Protein AF-A0A352N1T0-F1 (afdb_monomer_lite)

Foldseek 3Di:
DDDPVVVVVVVVVVVVVVVVVVVVVPPQPPPPQLDAQPDQQPDPLSVLLVVCVVPVVSVVVNLVVLQAAKKKFFFDQDPVRQTGGDWDQHPNATEGEIERDVSLVVVVDPDDTDIDIGRNLVVLVNDPDFYKYWYSPSYPRIDIGGSVNSVVSNVVVVVVD

Sequence (161 aa):
MEFNLKFLTLFLFVTAILAGIIFLLKRPWKSRKRKPDLSGPANDLETAIFLAAANPFQLTDVYSLLIRSRLFVMGSISPDRKIALKHWKVDEKPLIPAFTSVERLREAITHEEHYIEIDTVTFLKSIPGDSDVVLNPNSRFALELKHGEIVKVLEETNHQY

Radius of gyration: 21.83 Å; chains: 1; bounding box: 74×42×57 Å

Structure (mmCIF, N/CA/C/O backbone):
data_AF-A0A352N1T0-F1
#
_entry.id   AF-A0A352N1T0-F1
#
loop_
_atom_site.group_PDB
_atom_site.id
_atom_site.type_symbol
_atom_site.label_atom_id
_atom_site.label_alt_id
_atom_site.label_comp_id
_atom_site.label_asym_id
_atom_site.label_entity_id
_atom_site.label_seq_id
_atom_site.pdbx_PDB_ins_code
_atom_site.Cartn_x
_atom_site.Cartn_y
_atom_site.Cartn_z
_atom_site.occupancy
_atom_site.B_iso_or_equiv
_atom_site.auth_seq_id
_atom_site.auth_comp_id
_atom_site.auth_asym_id
_atom_site.auth_atom_id
_atom_site.pdbx_PDB_model_num
ATOM 1 N N . MET A 1 1 ? 49.742 -12.161 42.469 1.00 47.91 1 MET A N 1
ATOM 2 C CA . MET A 1 1 ? 48.525 -12.290 41.638 1.00 47.91 1 MET A CA 1
ATOM 3 C C . MET A 1 1 ? 48.957 -12.114 40.191 1.00 47.91 1 MET A C 1
ATOM 5 O O . MET A 1 1 ? 49.083 -10.985 39.739 1.00 47.91 1 MET A O 1
ATOM 9 N N . GLU A 1 2 ? 49.307 -13.200 39.500 1.00 54.50 2 GLU A N 1
ATOM 10 C CA . GLU A 1 2 ? 49.672 -13.118 38.081 1.00 54.50 2 GLU A CA 1
ATOM 11 C C . GLU A 1 2 ? 48.398 -13.100 37.238 1.00 54.50 2 GLU A C 1
ATOM 13 O O . GLU A 1 2 ? 47.665 -14.086 37.153 1.00 54.50 2 GLU A O 1
ATOM 18 N N . PHE A 1 3 ? 48.098 -11.936 36.667 1.00 54.25 3 PHE A N 1
ATOM 19 C CA . PHE A 1 3 ? 46.971 -11.764 35.765 1.00 54.25 3 PHE A CA 1
ATOM 20 C C . PHE A 1 3 ? 47.318 -12.439 34.434 1.00 54.25 3 PHE A C 1
ATOM 22 O O . PHE A 1 3 ? 48.243 -12.036 33.730 1.00 54.25 3 PHE A O 1
ATOM 29 N N . ASN A 1 4 ? 46.623 -13.532 34.129 1.00 60.81 4 ASN A N 1
ATOM 30 C CA . ASN A 1 4 ? 46.981 -14.433 33.042 1.00 60.81 4 ASN A CA 1
ATOM 31 C C . ASN A 1 4 ? 46.660 -13.773 31.690 1.00 60.81 4 ASN A C 1
ATOM 33 O O . ASN A 1 4 ? 45.510 -13.749 31.251 1.00 60.81 4 ASN A O 1
ATOM 37 N N . LEU A 1 5 ? 47.681 -13.218 31.029 1.00 60.91 5 LEU A N 1
ATOM 38 C CA . LEU A 1 5 ? 47.555 -12.444 29.785 1.00 60.91 5 LEU A CA 1
ATOM 39 C C . LEU A 1 5 ? 46.833 -13.221 28.663 1.00 60.91 5 LEU A C 1
ATOM 41 O O . LEU A 1 5 ? 46.172 -12.623 27.817 1.00 60.91 5 LEU A O 1
ATOM 45 N N . LYS A 1 6 ? 46.884 -14.560 28.704 1.00 58.44 6 LYS A N 1
ATOM 46 C CA . LYS A 1 6 ? 46.173 -15.457 27.779 1.00 58.44 6 LYS A CA 1
ATOM 47 C C . LYS A 1 6 ? 44.649 -15.435 27.952 1.00 58.44 6 LYS A C 1
ATOM 49 O O . LYS A 1 6 ? 43.929 -15.626 26.978 1.00 58.44 6 LYS A O 1
ATOM 54 N N . PHE A 1 7 ? 44.146 -15.186 29.163 1.00 58.78 7 PHE A N 1
ATOM 55 C CA . PHE A 1 7 ? 42.706 -15.058 29.410 1.00 58.78 7 PHE A CA 1
ATOM 56 C C . PHE A 1 7 ? 42.159 -13.727 28.888 1.00 58.78 7 PHE A C 1
ATOM 58 O O . PHE A 1 7 ? 41.057 -13.693 28.348 1.00 58.78 7 PHE A O 1
ATOM 65 N N . LEU A 1 8 ? 42.941 -12.646 28.980 1.00 58.22 8 LEU A N 1
ATOM 66 C CA . LEU A 1 8 ? 42.534 -11.327 28.490 1.00 58.22 8 LEU A CA 1
ATOM 67 C C . LEU A 1 8 ? 42.453 -11.287 26.955 1.00 58.22 8 LEU A C 1
ATOM 69 O O . LEU A 1 8 ? 41.503 -10.735 26.403 1.00 58.22 8 LEU A O 1
ATOM 73 N N . THR A 1 9 ? 43.402 -11.919 26.256 1.00 60.38 9 THR A N 1
ATOM 74 C CA . THR A 1 9 ? 43.380 -11.993 24.785 1.00 60.38 9 THR A CA 1
ATOM 75 C C . THR A 1 9 ? 42.262 -12.892 24.267 1.00 60.38 9 THR A C 1
ATOM 77 O O . THR A 1 9 ? 41.599 -12.527 23.298 1.00 60.38 9 THR A O 1
ATOM 80 N N . LEU A 1 10 ? 41.987 -14.019 24.935 1.00 61.00 10 LEU A N 1
ATOM 81 C CA . LEU A 1 10 ? 40.866 -14.891 24.579 1.00 61.00 10 LEU A CA 1
ATOM 82 C C . LEU A 1 10 ? 39.517 -14.183 24.792 1.00 61.00 10 LEU A C 1
ATOM 84 O O . LEU A 1 10 ? 38.633 -14.274 23.943 1.00 61.00 10 LEU A O 1
ATOM 88 N N . PHE A 1 11 ? 39.377 -13.417 25.880 1.00 60.00 11 PHE A N 1
ATOM 89 C CA . PHE A 1 11 ? 38.155 -12.667 26.173 1.00 60.00 11 PHE A CA 1
ATOM 90 C C . PHE A 1 11 ? 37.897 -11.549 25.151 1.00 60.00 11 PHE A C 1
ATOM 92 O O . PHE A 1 11 ? 36.767 -11.386 24.693 1.00 60.00 11 PHE A O 1
ATOM 99 N N . LEU A 1 12 ? 38.937 -10.823 24.724 1.00 61.38 12 LEU A N 1
ATOM 100 C CA . LEU A 1 12 ? 38.822 -9.817 23.659 1.00 61.38 12 LEU A CA 1
ATOM 101 C C . LEU A 1 12 ? 38.465 -10.435 22.298 1.00 61.38 12 LEU A C 1
ATOM 103 O O . LEU A 1 12 ? 37.718 -9.837 21.527 1.00 61.38 12 LEU A O 1
ATOM 107 N N . PHE A 1 13 ? 38.946 -11.645 22.006 1.00 58.19 13 PHE A N 1
ATOM 108 C CA . PHE A 1 13 ? 38.613 -12.335 20.758 1.00 58.19 13 PHE A CA 1
ATOM 109 C C . PHE A 1 13 ? 37.154 -12.806 20.735 1.00 58.19 13 PHE A C 1
ATOM 111 O O . PHE A 1 13 ? 36.455 -12.625 19.739 1.00 58.19 13 PHE A O 1
ATOM 118 N N . VAL A 1 14 ? 36.665 -13.360 21.848 1.00 60.50 14 VAL A N 1
ATOM 119 C CA . VAL A 1 14 ? 35.274 -13.824 21.966 1.00 60.50 14 VAL A CA 1
ATOM 120 C C . VAL A 1 14 ? 34.295 -12.650 21.909 1.00 60.50 14 VAL A C 1
ATOM 122 O O . VAL A 1 14 ? 33.271 -12.752 21.234 1.00 60.50 14 VAL A O 1
ATOM 125 N N . THR A 1 15 ? 34.612 -11.511 22.534 1.00 57.56 15 THR A N 1
ATOM 126 C CA . THR A 1 15 ? 33.751 -10.317 22.463 1.00 57.56 15 THR A CA 1
ATOM 127 C C . THR A 1 15 ? 33.756 -9.673 21.077 1.00 57.56 15 THR A C 1
ATOM 129 O O . THR A 1 15 ? 32.697 -9.254 20.613 1.00 57.56 15 THR A O 1
ATOM 132 N N . ALA A 1 16 ? 34.890 -9.663 20.369 1.00 59.97 16 ALA A N 1
ATOM 133 C CA . ALA A 1 16 ? 34.960 -9.183 18.988 1.00 59.97 16 ALA A CA 1
ATOM 134 C C . ALA A 1 16 ? 34.152 -10.066 18.018 1.00 59.97 16 ALA A C 1
ATOM 136 O O . ALA A 1 16 ? 33.455 -9.543 17.147 1.00 59.97 16 ALA A O 1
ATOM 137 N N . ILE A 1 17 ? 34.180 -11.392 18.199 1.00 63.78 17 ILE A N 1
ATOM 138 C CA . ILE A 1 17 ? 33.363 -12.328 17.411 1.00 63.78 17 ILE A CA 1
ATOM 139 C C . ILE A 1 17 ? 31.873 -12.122 17.711 1.00 63.78 17 ILE A C 1
ATOM 141 O O . ILE A 1 17 ? 31.076 -12.020 16.779 1.00 63.78 17 ILE A O 1
ATOM 145 N N . LEU A 1 18 ? 31.487 -11.984 18.986 1.00 56.53 18 LEU A N 1
ATOM 146 C CA . LEU A 1 18 ? 30.093 -11.722 19.362 1.00 56.53 18 LEU A CA 1
ATOM 147 C C . LEU A 1 18 ? 29.589 -10.383 18.799 1.00 56.53 18 LEU A C 1
ATOM 149 O O . LEU A 1 18 ? 28.496 -10.324 18.241 1.00 56.53 18 LEU A O 1
ATOM 153 N N . ALA A 1 19 ? 30.394 -9.320 18.890 1.00 54.81 19 ALA A N 1
ATOM 154 C CA . ALA A 1 19 ? 30.058 -8.008 18.340 1.00 54.81 19 ALA A CA 1
ATOM 155 C C . ALA A 1 19 ? 29.948 -8.037 16.805 1.00 54.81 19 ALA A C 1
ATOM 157 O O . ALA A 1 19 ? 29.024 -7.444 16.247 1.00 54.81 19 ALA A O 1
ATOM 158 N N . GLY A 1 20 ? 30.832 -8.773 16.122 1.00 52.59 20 GLY A N 1
ATOM 159 C CA . GLY A 1 20 ? 30.771 -8.982 14.674 1.00 52.59 20 GLY A CA 1
ATOM 160 C C . GLY A 1 20 ? 29.513 -9.735 14.230 1.00 52.59 20 GLY A C 1
ATOM 161 O O . GLY A 1 20 ? 28.878 -9.344 13.251 1.00 52.59 20 GLY A O 1
ATOM 162 N N . ILE A 1 21 ? 29.097 -10.759 14.982 1.00 56.09 21 ILE A N 1
ATOM 163 C CA . ILE A 1 21 ? 27.861 -11.517 14.724 1.00 56.09 21 ILE A CA 1
ATOM 164 C C . ILE A 1 21 ? 26.619 -10.638 14.954 1.00 56.09 21 ILE A C 1
ATOM 166 O O . ILE A 1 21 ? 25.701 -10.645 14.133 1.00 56.09 21 ILE A O 1
ATOM 170 N N . ILE A 1 22 ? 26.604 -9.819 16.012 1.00 52.47 22 ILE A N 1
ATOM 171 C CA . ILE A 1 22 ? 25.515 -8.863 16.287 1.00 52.47 22 ILE A CA 1
ATOM 172 C C . ILE A 1 22 ? 25.434 -7.783 15.191 1.00 52.47 22 ILE A C 1
ATOM 174 O O . ILE A 1 22 ? 24.338 -7.424 14.756 1.00 52.47 22 ILE A O 1
ATOM 178 N N . PHE A 1 23 ? 26.574 -7.299 14.690 1.00 50.81 23 PHE A N 1
ATOM 179 C CA . PHE A 1 23 ? 26.640 -6.333 13.588 1.00 50.81 23 PHE A CA 1
ATOM 180 C C . PHE A 1 23 ? 26.195 -6.936 12.240 1.00 50.81 23 PHE A C 1
ATOM 182 O O . PHE A 1 23 ? 25.601 -6.243 11.419 1.00 50.81 23 PHE A O 1
ATOM 189 N N . LEU A 1 24 ? 26.402 -8.240 12.027 1.00 51.66 24 LEU A N 1
ATOM 190 C CA . LEU A 1 24 ? 25.905 -8.973 10.854 1.00 51.66 24 LEU A CA 1
ATOM 191 C C . LEU A 1 24 ? 24.387 -9.218 10.884 1.00 51.66 24 LEU A C 1
ATOM 193 O O . LEU A 1 24 ? 23.766 -9.291 9.821 1.00 51.66 24 LEU A O 1
ATOM 197 N N . LEU A 1 25 ? 23.787 -9.301 12.076 1.00 53.59 25 LEU A N 1
ATOM 198 C CA . LEU A 1 25 ? 22.338 -9.446 12.269 1.00 53.59 25 LEU A CA 1
ATOM 199 C C . LEU A 1 25 ? 21.592 -8.108 12.188 1.00 53.59 25 LEU A C 1
ATOM 201 O O . LEU A 1 25 ? 20.471 -8.058 11.686 1.00 53.59 25 LEU A O 1
ATOM 205 N N . LYS A 1 26 ? 22.226 -7.002 12.594 1.00 43.75 26 LYS A N 1
ATOM 206 C CA . LYS A 1 26 ? 21.726 -5.647 12.343 1.00 43.75 26 LYS A CA 1
ATOM 207 C C . LYS A 1 26 ? 22.207 -5.160 10.981 1.00 43.75 26 LYS A C 1
ATOM 209 O O . LYS A 1 26 ? 23.060 -4.285 10.901 1.00 43.75 26 LYS A O 1
ATOM 214 N N . ARG A 1 27 ? 21.640 -5.681 9.889 1.00 40.34 27 ARG A N 1
ATOM 215 C CA . ARG A 1 27 ? 21.663 -4.918 8.632 1.00 40.34 27 ARG A CA 1
ATOM 216 C C . ARG A 1 27 ? 20.707 -3.739 8.826 1.00 40.34 27 ARG A C 1
ATOM 218 O O . ARG A 1 27 ? 19.502 -3.981 8.773 1.00 40.34 27 ARG A O 1
ATOM 225 N N . PRO A 1 28 ? 21.173 -2.491 9.046 1.00 37.56 28 PRO A N 1
ATOM 226 C CA . PRO A 1 28 ? 20.273 -1.360 8.903 1.00 37.56 28 PRO A CA 1
ATOM 227 C C . PRO A 1 28 ? 19.689 -1.466 7.500 1.00 37.56 28 PRO A C 1
ATOM 229 O O . PRO A 1 28 ? 20.420 -1.781 6.549 1.00 37.56 28 PRO A O 1
ATOM 232 N N . TRP A 1 29 ? 18.380 -1.263 7.375 1.00 42.34 29 TRP A N 1
ATOM 233 C CA . TRP A 1 29 ? 17.732 -1.115 6.085 1.00 42.34 29 TRP A CA 1
ATOM 234 C C . TRP A 1 29 ? 18.334 0.127 5.439 1.00 42.34 29 TRP A C 1
ATOM 236 O O . TRP A 1 29 ? 17.880 1.254 5.592 1.00 42.34 29 TRP A O 1
ATOM 246 N N . LYS A 1 30 ? 19.470 -0.085 4.778 1.00 39.53 30 LYS A N 1
ATOM 247 C CA . LYS A 1 30 ? 20.099 0.878 3.906 1.00 39.53 30 LYS A CA 1
ATOM 248 C C . LYS A 1 30 ? 19.012 1.160 2.896 1.00 39.53 30 LYS A C 1
ATOM 250 O O . LYS A 1 30 ? 18.658 0.244 2.149 1.00 39.53 30 LYS A O 1
ATOM 255 N N . SER A 1 31 ? 18.448 2.365 2.966 1.00 47.50 31 SER A N 1
ATOM 256 C CA . SER A 1 31 ? 17.487 2.886 2.008 1.00 47.50 31 SER A CA 1
ATOM 257 C C . SER A 1 31 ? 17.921 2.384 0.639 1.00 47.50 31 SER A C 1
ATOM 259 O O . SER A 1 31 ? 18.980 2.770 0.130 1.00 47.50 31 SER A O 1
ATOM 261 N N . ARG A 1 32 ? 17.195 1.394 0.094 1.00 48.25 32 ARG A N 1
ATOM 262 C CA . ARG A 1 32 ? 17.444 0.961 -1.280 1.00 48.25 32 ARG A CA 1
ATOM 263 C C . ARG A 1 32 ? 17.313 2.255 -2.055 1.00 48.25 32 ARG A C 1
ATOM 265 O O . ARG A 1 32 ? 16.245 2.861 -1.999 1.00 48.25 32 ARG A O 1
ATOM 272 N N . LYS A 1 33 ? 18.415 2.745 -2.640 1.00 42.19 33 LYS A N 1
ATOM 273 C CA . LYS A 1 33 ? 18.402 3.983 -3.423 1.00 42.19 33 LYS A CA 1
ATOM 274 C C . LYS A 1 33 ? 17.168 3.893 -4.315 1.00 42.19 33 LYS A C 1
ATOM 276 O O . LYS A 1 33 ? 17.078 2.914 -5.059 1.00 42.19 33 LYS A O 1
ATOM 281 N N . ARG A 1 34 ? 16.203 4.808 -4.128 1.00 53.28 34 ARG A N 1
ATOM 282 C CA . ARG A 1 34 ? 14.923 4.784 -4.850 1.00 53.28 34 ARG A CA 1
ATOM 283 C C . ARG A 1 34 ? 15.272 4.598 -6.320 1.00 53.28 34 ARG A C 1
ATOM 285 O O . ARG A 1 34 ? 16.036 5.402 -6.862 1.00 53.28 34 ARG A O 1
ATOM 292 N N . LYS A 1 35 ? 14.847 3.483 -6.916 1.00 55.25 35 LYS A N 1
ATOM 293 C CA . LYS A 1 35 ? 15.071 3.297 -8.347 1.00 55.25 35 LYS A CA 1
ATOM 294 C C . LYS A 1 35 ? 14.253 4.391 -9.040 1.00 55.25 35 LYS A C 1
ATOM 296 O O . LYS A 1 35 ? 13.145 4.667 -8.584 1.00 55.25 35 LYS A O 1
ATOM 301 N N . PRO A 1 36 ? 14.784 5.067 -10.069 1.00 56.34 36 PRO A N 1
ATOM 302 C CA . PRO A 1 36 ? 13.949 5.952 -10.863 1.00 56.34 36 PRO A CA 1
ATOM 303 C C . PRO A 1 36 ? 12.799 5.114 -11.425 1.00 56.34 36 PRO A C 1
ATOM 305 O O . PRO A 1 36 ? 13.066 4.091 -12.057 1.00 56.34 36 PRO A O 1
ATOM 308 N N . ASP A 1 37 ? 11.550 5.501 -11.138 1.00 63.81 37 ASP A N 1
ATOM 309 C CA . ASP A 1 37 ? 10.400 4.765 -11.678 1.00 63.81 37 ASP A CA 1
ATOM 310 C C . ASP A 1 37 ? 10.528 4.700 -13.196 1.00 63.81 37 ASP A C 1
ATOM 312 O O . ASP A 1 37 ? 10.748 5.734 -13.840 1.00 63.81 37 ASP A O 1
ATOM 316 N N . LEU A 1 38 ? 10.430 3.489 -13.744 1.00 64.62 38 LEU A N 1
ATOM 317 C CA . LEU A 1 38 ? 10.572 3.259 -15.178 1.00 64.62 38 LEU A CA 1
ATOM 318 C C . LEU A 1 38 ? 9.305 3.688 -15.925 1.00 64.62 38 LEU A C 1
ATOM 320 O O . LEU A 1 38 ? 9.381 4.027 -17.104 1.00 64.62 38 LEU A O 1
ATOM 324 N N . SER A 1 39 ? 8.164 3.745 -15.232 1.00 66.12 39 SER A N 1
ATOM 325 C CA . SER A 1 39 ? 6.920 4.316 -15.744 1.00 66.12 39 SER A CA 1
ATOM 326 C C . SER A 1 39 ? 6.329 5.358 -14.791 1.00 66.12 39 SER A C 1
ATOM 328 O O . SER A 1 39 ? 6.506 5.292 -13.575 1.00 66.12 39 SER A O 1
ATOM 330 N N . GLY A 1 40 ? 5.648 6.356 -15.360 1.00 73.31 40 GLY A N 1
ATOM 331 C CA . GLY A 1 40 ? 4.859 7.329 -14.601 1.00 73.31 40 GLY A CA 1
ATOM 332 C C . GLY A 1 40 ? 3.628 6.695 -13.931 1.00 73.31 40 GLY A C 1
ATOM 333 O O . GLY A 1 40 ? 3.484 5.468 -13.953 1.00 73.31 40 GLY A O 1
ATOM 334 N N . PRO A 1 41 ? 2.742 7.510 -13.331 1.00 81.50 41 PRO A N 1
ATOM 335 C CA . PRO A 1 41 ? 1.483 7.016 -12.786 1.00 81.50 41 PRO A CA 1
ATOM 336 C C . PRO A 1 41 ? 0.643 6.369 -13.894 1.00 81.50 41 PRO A C 1
ATOM 338 O O . PRO A 1 41 ? 0.418 6.975 -14.942 1.00 81.50 41 PRO A O 1
ATOM 341 N N . ALA A 1 42 ? 0.222 5.124 -13.673 1.00 82.44 42 ALA A N 1
ATOM 342 C CA . ALA A 1 42 ? -0.469 4.319 -14.685 1.00 82.44 42 ALA A CA 1
ATOM 343 C C . ALA A 1 42 ? -2.003 4.349 -14.573 1.00 82.44 42 ALA A C 1
ATOM 345 O O . ALA A 1 42 ? -2.699 3.903 -15.482 1.00 82.44 42 ALA A O 1
ATOM 346 N N . ASN A 1 43 ? -2.535 4.840 -13.454 1.00 89.12 43 ASN A N 1
ATOM 347 C CA . ASN A 1 43 ? -3.968 4.894 -13.176 1.00 89.12 43 ASN A CA 1
ATOM 348 C C . ASN A 1 43 ? -4.321 6.123 -12.323 1.00 89.12 43 ASN A C 1
ATOM 350 O O . ASN A 1 43 ? -3.437 6.844 -11.846 1.00 89.12 43 ASN A O 1
ATOM 354 N N . ASP A 1 44 ? -5.619 6.356 -12.132 1.00 92.06 44 ASP A N 1
ATOM 355 C CA . ASP A 1 44 ? -6.135 7.514 -11.397 1.00 92.06 44 ASP A CA 1
ATOM 356 C C . ASP A 1 44 ? -5.654 7.537 -9.940 1.00 92.06 44 ASP A C 1
ATOM 358 O O . ASP A 1 44 ? -5.284 8.594 -9.432 1.00 92.06 44 ASP A O 1
ATOM 362 N N . LEU A 1 45 ? -5.575 6.371 -9.285 1.00 93.06 45 LEU A N 1
ATOM 363 C CA . LEU A 1 45 ? -5.066 6.257 -7.918 1.00 93.06 45 LEU A CA 1
ATOM 364 C C . LEU A 1 45 ? -3.574 6.616 -7.844 1.00 93.06 45 LEU A C 1
ATOM 366 O O . LEU A 1 45 ? -3.178 7.399 -6.989 1.00 93.06 45 LEU A O 1
ATOM 370 N N . GLU A 1 46 ? -2.740 6.105 -8.751 1.00 92.31 46 GLU A N 1
ATOM 371 C CA . GLU A 1 46 ? -1.318 6.464 -8.825 1.00 92.31 46 GLU A CA 1
ATOM 372 C C . GLU A 1 46 ? -1.123 7.952 -9.117 1.00 92.31 46 GLU A C 1
ATOM 374 O O . GLU A 1 46 ? -0.236 8.580 -8.541 1.00 92.31 46 GLU A O 1
ATOM 379 N N . THR A 1 47 ? -1.969 8.526 -9.974 1.00 91.12 47 THR A N 1
ATOM 380 C CA . THR A 1 47 ? -1.952 9.961 -10.272 1.00 91.12 47 THR A CA 1
ATOM 381 C C . THR A 1 47 ? -2.293 10.769 -9.026 1.00 91.12 47 THR A C 1
ATOM 383 O O . THR A 1 47 ? -1.561 11.695 -8.682 1.00 91.12 47 THR A O 1
ATOM 386 N N . AL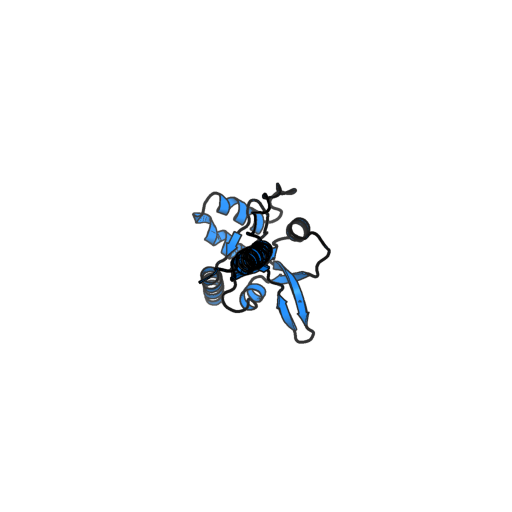A A 1 48 ? -3.346 10.389 -8.301 1.00 91.44 48 ALA A N 1
ATOM 387 C CA . ALA A 1 48 ? -3.731 11.043 -7.057 1.00 91.44 48 ALA A CA 1
ATOM 388 C C . ALA A 1 48 ? -2.633 10.928 -5.989 1.00 91.44 48 ALA A C 1
ATOM 390 O O . ALA A 1 48 ? -2.297 11.924 -5.354 1.00 91.44 48 ALA A O 1
ATOM 391 N N . ILE A 1 49 ? -2.011 9.753 -5.833 1.00 90.69 49 ILE A N 1
ATOM 392 C CA . ILE A 1 49 ? -0.889 9.559 -4.904 1.00 90.69 49 ILE A CA 1
ATOM 393 C C . ILE A 1 49 ? 0.301 10.447 -5.300 1.00 90.69 49 ILE A C 1
ATOM 395 O O . ILE A 1 49 ? 0.904 11.100 -4.447 1.00 90.69 49 ILE A O 1
ATOM 399 N N . PHE A 1 50 ? 0.633 10.505 -6.592 1.00 89.31 50 PHE A N 1
ATOM 400 C CA . PHE A 1 50 ? 1.711 11.349 -7.100 1.00 89.31 50 PHE A CA 1
ATOM 401 C C . PHE A 1 50 ? 1.462 12.839 -6.821 1.00 89.31 50 PHE A C 1
ATOM 403 O O . PHE A 1 50 ? 2.377 13.542 -6.393 1.00 89.31 50 PHE A O 1
ATOM 410 N N . LEU A 1 51 ? 0.232 13.319 -7.019 1.00 88.25 51 LEU A N 1
ATOM 411 C CA . LEU A 1 51 ? -0.138 14.707 -6.731 1.00 88.25 51 LEU A CA 1
ATOM 412 C C . LEU A 1 51 ? -0.162 14.997 -5.221 1.00 88.25 51 LEU A C 1
ATOM 414 O O . LEU A 1 51 ? 0.365 16.023 -4.783 1.00 88.25 51 LEU A O 1
ATOM 418 N N . ALA A 1 52 ? -0.680 14.070 -4.412 1.00 87.19 52 ALA A N 1
ATOM 419 C CA . ALA A 1 52 ? -0.714 14.190 -2.956 1.00 87.19 52 ALA A CA 1
ATOM 420 C C . ALA A 1 52 ? 0.689 14.209 -2.328 1.00 87.19 52 ALA A C 1
ATOM 422 O O . ALA A 1 52 ? 0.899 14.875 -1.314 1.00 87.19 52 ALA A O 1
ATOM 423 N N . ALA A 1 53 ? 1.678 13.563 -2.958 1.00 81.00 53 ALA A N 1
ATOM 424 C CA . ALA A 1 53 ? 3.076 13.651 -2.537 1.00 81.00 53 ALA A CA 1
ATOM 425 C C . ALA A 1 53 ? 3.636 15.087 -2.616 1.00 81.00 53 ALA A C 1
ATOM 427 O O . ALA A 1 53 ? 4.550 15.429 -1.865 1.00 81.00 53 ALA A O 1
ATOM 428 N N . ALA A 1 54 ? 3.095 15.933 -3.501 1.00 78.38 54 ALA A N 1
ATOM 429 C CA . ALA A 1 54 ? 3.449 17.349 -3.603 1.00 78.38 54 ALA A CA 1
ATOM 430 C C . ALA A 1 54 ? 2.549 18.260 -2.746 1.00 78.38 54 ALA A C 1
ATOM 432 O O . ALA A 1 54 ? 2.975 19.352 -2.369 1.00 78.38 54 ALA A O 1
ATOM 433 N N . ASN A 1 55 ? 1.317 17.836 -2.439 1.00 77.56 55 ASN A N 1
ATOM 434 C CA . ASN A 1 55 ? 0.351 18.616 -1.668 1.00 77.56 55 ASN A CA 1
ATOM 435 C C . ASN A 1 55 ? -0.491 17.731 -0.715 1.00 77.56 55 ASN A C 1
ATOM 437 O O . ASN A 1 55 ? -1.456 17.103 -1.160 1.00 77.56 55 ASN A O 1
ATOM 441 N N . PRO A 1 56 ? -0.207 17.739 0.604 1.00 70.19 56 PRO A N 1
ATOM 442 C CA . PRO A 1 56 ? -0.885 16.883 1.585 1.00 70.19 56 PRO A CA 1
ATOM 443 C C . PRO A 1 56 ? -2.403 17.091 1.705 1.00 70.19 56 PRO A C 1
ATOM 445 O O . PRO A 1 56 ? -3.100 16.203 2.189 1.00 70.19 56 PRO A O 1
ATOM 448 N N . PHE A 1 57 ? -2.941 18.233 1.256 1.00 69.75 57 PHE A N 1
ATOM 449 C CA . PHE A 1 57 ? -4.385 18.505 1.295 1.00 69.75 57 PHE A CA 1
ATOM 450 C C . PHE A 1 57 ? -5.208 17.597 0.361 1.00 69.75 57 PHE A C 1
ATOM 452 O O . PHE A 1 57 ? -6.429 17.578 0.465 1.00 69.75 57 PHE A O 1
ATOM 459 N N . GLN A 1 58 ? -4.562 16.829 -0.523 1.00 77.56 58 GLN A N 1
ATOM 460 C CA . GLN A 1 58 ? -5.223 15.929 -1.479 1.00 77.56 58 GLN A CA 1
ATOM 461 C C . GLN A 1 58 ? -5.368 14.480 -0.980 1.00 77.56 58 GLN A C 1
ATOM 463 O O . GLN A 1 58 ? -5.846 13.619 -1.716 1.00 77.56 58 GLN A O 1
ATOM 468 N N . LEU A 1 59 ? -4.981 14.179 0.267 1.00 80.88 59 LEU A N 1
ATOM 469 C CA . LEU A 1 59 ? -5.072 12.815 0.811 1.00 80.88 59 LEU A CA 1
ATOM 470 C C . LEU A 1 59 ? -6.513 12.274 0.861 1.00 80.88 59 LEU A C 1
ATOM 472 O O . LEU A 1 59 ? -6.716 11.077 0.679 1.00 80.88 59 LEU A O 1
ATOM 476 N N . THR A 1 60 ? -7.518 13.136 1.024 1.00 83.94 60 THR A N 1
ATOM 477 C CA . THR A 1 60 ? -8.936 12.731 1.012 1.00 83.94 60 THR A CA 1
ATOM 478 C C . THR A 1 60 ? -9.357 12.117 -0.327 1.00 83.94 60 THR A C 1
ATOM 480 O O . THR A 1 60 ? -10.055 11.098 -0.359 1.00 83.94 60 THR A O 1
ATOM 483 N N . ASP A 1 61 ? -8.899 12.693 -1.441 1.00 86.56 61 ASP A N 1
ATOM 484 C CA . ASP A 1 61 ? -9.187 12.176 -2.782 1.00 86.56 61 ASP A CA 1
ATOM 485 C C . ASP A 1 61 ? -8.462 10.848 -3.017 1.00 86.56 61 ASP A C 1
ATOM 487 O O . ASP A 1 61 ? -9.033 9.912 -3.582 1.00 86.56 61 ASP A O 1
ATOM 491 N N . VAL A 1 62 ? -7.231 10.729 -2.503 1.00 91.25 62 VAL A N 1
ATOM 492 C CA . VAL A 1 62 ? -6.477 9.470 -2.523 1.00 91.25 62 VAL A CA 1
ATOM 493 C C . VAL A 1 62 ? -7.240 8.377 -1.788 1.00 91.25 62 VAL A C 1
ATOM 495 O O . VAL A 1 62 ? -7.414 7.300 -2.347 1.00 91.25 62 VAL A O 1
ATOM 498 N N . TYR A 1 63 ? -7.732 8.632 -0.574 1.00 91.31 63 TYR A N 1
ATOM 499 C CA . TYR A 1 63 ? -8.475 7.632 0.199 1.00 91.31 63 TYR A CA 1
ATOM 500 C C . TYR A 1 63 ? -9.790 7.242 -0.479 1.00 91.31 63 TYR A C 1
ATOM 502 O O . TYR A 1 63 ? -10.100 6.055 -0.572 1.00 91.31 63 TYR A O 1
ATOM 510 N N . SER A 1 64 ? -10.499 8.210 -1.062 1.00 90.31 64 SER A N 1
ATOM 511 C CA . SER A 1 64 ? -11.728 7.963 -1.824 1.00 90.31 64 SER A CA 1
ATOM 512 C C . SER A 1 64 ? -11.497 7.081 -3.059 1.00 90.31 64 SER A C 1
ATOM 514 O O . SER A 1 64 ? -12.303 6.197 -3.360 1.00 90.31 64 SER A O 1
ATOM 516 N N . LEU A 1 65 ? -10.392 7.290 -3.780 1.00 93.12 65 LEU A N 1
ATOM 517 C CA . LEU A 1 65 ? -10.000 6.439 -4.906 1.00 93.12 65 LEU A CA 1
ATOM 518 C C . LEU A 1 65 ? -9.483 5.079 -4.435 1.00 93.12 65 LEU A C 1
ATOM 520 O O . LEU A 1 65 ? -9.798 4.054 -5.039 1.00 93.12 65 LEU A O 1
ATOM 524 N N . LEU A 1 66 ? -8.727 5.056 -3.338 1.00 94.19 66 LEU A N 1
ATOM 525 C CA . LEU A 1 66 ? -8.132 3.858 -2.765 1.00 94.19 66 LEU A CA 1
ATOM 526 C C . LEU A 1 66 ? -9.208 2.829 -2.407 1.00 94.19 66 LEU A C 1
ATOM 528 O O . LEU A 1 66 ? -9.103 1.684 -2.841 1.00 94.19 66 LEU A O 1
ATOM 532 N N . ILE A 1 67 ? -10.273 3.231 -1.704 1.00 93.75 67 ILE A N 1
ATOM 533 C CA . ILE A 1 67 ? -11.361 2.319 -1.301 1.00 93.75 67 ILE A CA 1
ATOM 534 C C . ILE A 1 67 ? -12.138 1.733 -2.491 1.00 93.75 67 ILE A C 1
ATOM 536 O O . ILE A 1 67 ? -12.701 0.648 -2.377 1.00 93.75 67 I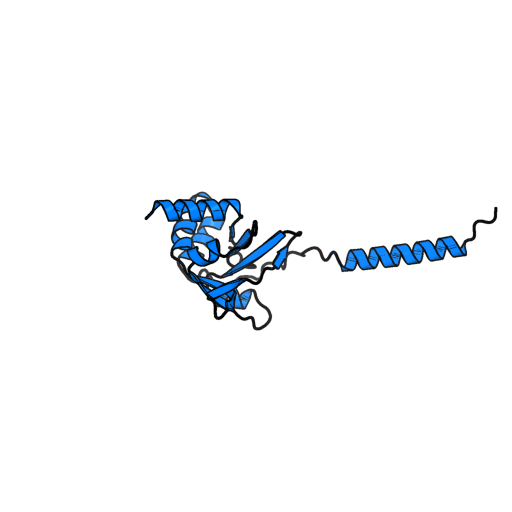LE A O 1
ATOM 540 N N . ARG A 1 68 ? -12.153 2.428 -3.638 1.00 92.88 68 ARG A N 1
ATOM 541 C CA . ARG A 1 68 ? -12.812 1.984 -4.883 1.00 92.88 68 ARG A CA 1
ATOM 542 C C . ARG A 1 68 ? -11.901 1.151 -5.780 1.00 92.88 68 ARG A C 1
ATOM 544 O O . ARG A 1 68 ? -12.367 0.574 -6.760 1.00 92.88 68 ARG A O 1
ATOM 551 N N . SER A 1 69 ? -10.611 1.126 -5.473 1.00 95.06 69 SER A N 1
ATOM 552 C CA . SER A 1 69 ? -9.604 0.452 -6.279 1.00 95.06 69 SER A CA 1
ATOM 553 C C . SER A 1 69 ? -9.452 -1.015 -5.887 1.00 95.06 69 SER A C 1
ATOM 555 O O . SER A 1 69 ? -9.937 -1.483 -4.852 1.00 95.06 69 SER A O 1
ATOM 557 N N . ARG A 1 70 ? -8.745 -1.747 -6.744 1.00 95.88 70 ARG A N 1
ATOM 558 C CA . ARG A 1 70 ? -8.217 -3.073 -6.440 1.00 95.88 70 ARG A CA 1
ATOM 559 C C . ARG A 1 70 ? -6.708 -2.965 -6.310 1.00 95.88 70 ARG A C 1
ATOM 561 O O . ARG A 1 70 ? -6.076 -2.184 -7.019 1.00 95.88 70 ARG A O 1
ATOM 568 N N . LEU A 1 71 ? -6.150 -3.730 -5.388 1.00 96.25 71 LEU A N 1
ATOM 569 C CA . LEU A 1 71 ? -4.722 -3.769 -5.121 1.00 96.25 71 LEU A CA 1
ATOM 570 C C . LEU A 1 71 ? -4.180 -5.156 -5.426 1.00 96.25 71 LEU A C 1
ATOM 572 O O . LEU A 1 71 ? -4.852 -6.171 -5.236 1.00 96.25 71 LEU A O 1
ATOM 576 N N . PHE A 1 72 ? -2.927 -5.184 -5.850 1.00 95.12 72 PHE A N 1
ATOM 577 C CA . PHE A 1 72 ? -2.140 -6.396 -5.967 1.00 95.12 72 PHE A CA 1
ATOM 578 C C . PHE A 1 72 ? -1.331 -6.552 -4.688 1.00 95.12 72 PHE A C 1
ATOM 580 O O . PHE A 1 72 ? -0.591 -5.650 -4.293 1.00 95.12 72 PHE A O 1
ATOM 587 N N . VAL A 1 73 ? -1.479 -7.690 -4.022 1.00 94.69 73 VAL A N 1
ATOM 588 C CA . VAL A 1 73 ? -0.809 -7.967 -2.749 1.00 94.69 73 VAL A CA 1
ATOM 589 C C . VAL A 1 73 ? -0.145 -9.329 -2.807 1.00 94.69 73 VAL A C 1
ATOM 591 O O . VAL A 1 73 ? -0.674 -10.271 -3.397 1.00 94.69 73 VAL A O 1
ATOM 594 N N . MET A 1 74 ? 1.042 -9.435 -2.213 1.00 91.75 74 MET A N 1
ATOM 595 C CA . MET A 1 74 ? 1.760 -10.706 -2.154 1.00 91.75 74 MET A CA 1
ATOM 596 C C . MET A 1 74 ? 1.121 -11.603 -1.101 1.00 91.75 74 MET A C 1
ATOM 598 O O . MET A 1 74 ? 0.985 -11.213 0.062 1.00 91.75 74 MET A O 1
ATOM 602 N N . GLY A 1 75 ? 0.758 -12.814 -1.498 1.00 89.38 75 GLY A N 1
ATOM 603 C CA . GLY A 1 75 ? 0.035 -13.722 -0.626 1.00 89.38 75 GLY A CA 1
ATOM 604 C C . GLY A 1 75 ? -0.732 -14.786 -1.386 1.00 89.38 75 GLY A C 1
ATOM 605 O O . GLY A 1 75 ? -0.560 -14.977 -2.590 1.00 89.38 75 GLY A O 1
ATOM 606 N N . SER A 1 76 ? -1.590 -15.483 -0.656 1.00 86.12 76 SER A N 1
ATOM 607 C CA . SER A 1 76 ? -2.470 -16.504 -1.207 1.00 86.12 76 SER A CA 1
ATOM 608 C C . SER A 1 76 ? -3.841 -16.458 -0.549 1.00 86.12 76 SER A C 1
ATOM 610 O O . SER A 1 76 ? -4.013 -15.956 0.564 1.00 86.12 76 SER A O 1
ATOM 612 N N . ILE A 1 77 ? -4.828 -16.991 -1.264 1.00 85.06 77 ILE A N 1
ATOM 613 C CA . ILE A 1 77 ? -6.160 -17.253 -0.731 1.00 85.06 77 ILE A CA 1
ATOM 614 C C . ILE A 1 77 ? -6.246 -18.759 -0.522 1.00 85.06 77 ILE A C 1
ATOM 616 O O . ILE A 1 77 ? -6.056 -19.536 -1.460 1.00 85.06 77 ILE A O 1
ATOM 620 N N . SER A 1 78 ? -6.488 -19.180 0.711 1.00 83.75 78 SER A N 1
ATOM 621 C CA . SER A 1 78 ? -6.701 -20.587 1.028 1.00 83.75 78 SER A CA 1
ATOM 622 C C . SER A 1 78 ? -8.083 -21.062 0.544 1.00 83.75 78 SER A C 1
ATOM 624 O O . SER A 1 78 ? -8.974 -20.243 0.298 1.00 83.75 78 SER A O 1
ATOM 626 N N . PRO A 1 79 ? -8.318 -22.383 0.424 1.00 79.75 79 PRO A N 1
ATOM 627 C CA . PRO A 1 79 ? -9.612 -22.917 -0.018 1.00 79.75 79 PRO A CA 1
ATOM 628 C C . PRO A 1 79 ? -10.803 -22.488 0.855 1.00 79.75 79 PRO A C 1
ATOM 630 O O . PRO A 1 79 ? -11.919 -22.360 0.358 1.00 79.75 79 PRO A O 1
ATOM 633 N N . ASP A 1 80 ? -10.569 -22.212 2.141 1.00 83.75 80 ASP A N 1
ATOM 634 C CA . ASP A 1 80 ? -11.549 -21.666 3.089 1.00 83.75 80 ASP A CA 1
ATOM 635 C C . ASP A 1 80 ? -11.682 -20.131 3.018 1.00 83.75 80 ASP A C 1
ATOM 637 O O . ASP A 1 80 ? -12.248 -19.516 3.919 1.00 83.75 80 ASP A O 1
ATOM 641 N N . ARG A 1 81 ? -11.186 -19.509 1.939 1.00 79.75 81 ARG A N 1
ATOM 642 C CA . ARG A 1 81 ? -11.224 -18.062 1.664 1.00 79.75 81 ARG A CA 1
ATOM 643 C C . ARG A 1 81 ? -10.507 -17.192 2.699 1.00 79.75 81 ARG A C 1
ATOM 645 O O . ARG A 1 81 ? -10.787 -15.997 2.785 1.00 79.75 81 ARG A O 1
ATOM 652 N N . LYS A 1 82 ? -9.564 -17.748 3.462 1.00 83.50 82 LYS A N 1
ATOM 653 C CA . LYS A 1 82 ? -8.692 -16.934 4.316 1.00 83.50 82 LYS A CA 1
ATOM 654 C C . LYS A 1 82 ? -7.568 -16.344 3.476 1.00 83.50 82 LYS A C 1
ATOM 656 O O . LYS A 1 82 ? -6.985 -17.013 2.624 1.00 83.50 82 LYS A O 1
ATOM 661 N N . ILE A 1 83 ? -7.272 -15.075 3.722 1.00 86.25 83 ILE A N 1
ATOM 662 C CA . ILE A 1 83 ? -6.212 -14.354 3.024 1.00 86.25 83 ILE A CA 1
ATOM 663 C C . ILE A 1 83 ? -4.945 -14.460 3.869 1.00 86.25 83 ILE A C 1
ATOM 665 O O . ILE A 1 83 ? -4.908 -14.004 5.011 1.00 86.25 83 ILE A O 1
ATOM 669 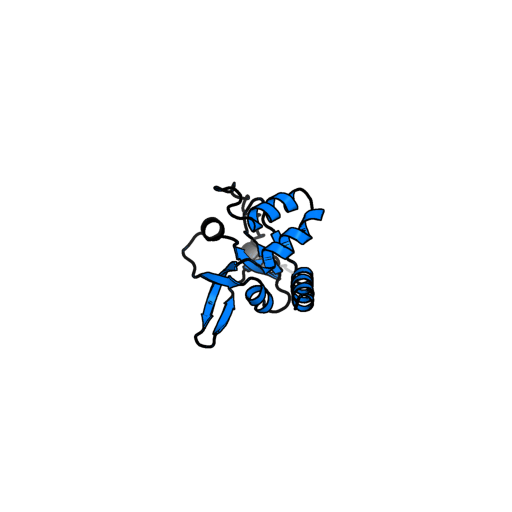N N . ALA A 1 84 ? -3.907 -15.070 3.306 1.00 85.94 84 ALA A N 1
ATOM 670 C CA . ALA A 1 84 ? -2.582 -15.130 3.901 1.00 85.94 84 ALA A CA 1
ATOM 671 C C . ALA A 1 84 ? -1.692 -14.078 3.232 1.00 85.94 84 ALA A C 1
ATOM 673 O O . ALA A 1 84 ? -1.193 -14.286 2.125 1.00 85.94 84 ALA A O 1
ATOM 674 N N . LEU A 1 85 ? -1.508 -12.938 3.902 1.00 87.56 85 LEU A N 1
ATOM 675 C CA . LEU A 1 85 ? -0.679 -11.840 3.408 1.00 87.56 85 LEU A CA 1
ATOM 676 C C . LEU A 1 85 ? 0.791 -12.042 3.776 1.00 87.56 85 LEU A C 1
ATOM 678 O O . LEU A 1 85 ? 1.139 -12.331 4.925 1.00 87.56 85 LEU A O 1
ATOM 682 N N . LYS A 1 86 ? 1.674 -11.821 2.803 1.00 85.44 86 LYS A N 1
ATOM 683 C CA . LYS A 1 86 ? 3.110 -11.711 3.052 1.00 85.44 86 LYS A CA 1
ATOM 684 C C . LYS A 1 86 ? 3.405 -10.315 3.602 1.00 85.44 86 LYS A C 1
ATOM 686 O O . LYS A 1 86 ? 2.963 -9.316 3.044 1.00 85.44 86 LYS A O 1
ATOM 691 N N . HIS A 1 87 ? 4.188 -10.247 4.671 1.00 84.12 87 HIS A N 1
ATOM 692 C CA . HIS A 1 87 ? 4.642 -8.991 5.263 1.00 84.12 87 HIS A CA 1
ATOM 693 C C . HIS A 1 87 ? 6.167 -8.897 5.220 1.00 84.12 87 HIS A C 1
ATOM 695 O O . HIS A 1 87 ? 6.882 -9.902 5.184 1.00 84.12 87 HIS A O 1
ATOM 701 N N . TRP A 1 88 ? 6.670 -7.671 5.241 1.00 80.06 88 TRP A N 1
ATOM 702 C CA . TRP A 1 88 ? 8.068 -7.357 5.492 1.00 80.06 88 TRP A CA 1
ATOM 703 C C . TRP A 1 88 ? 8.221 -6.923 6.951 1.00 80.06 88 TRP A C 1
ATOM 705 O O . TRP A 1 88 ? 7.291 -6.389 7.549 1.00 80.06 88 TRP A O 1
ATOM 715 N N . LYS A 1 89 ? 9.390 -7.165 7.547 1.00 75.31 89 LYS A N 1
ATOM 716 C CA . LYS A 1 89 ? 9.740 -6.588 8.850 1.00 75.31 89 LYS A CA 1
ATOM 717 C C . LYS A 1 89 ? 10.648 -5.391 8.615 1.00 75.31 89 LYS A C 1
ATOM 719 O O . LYS A 1 89 ? 11.725 -5.557 8.044 1.00 75.31 89 LYS A O 1
ATOM 724 N N . VAL A 1 90 ? 10.208 -4.217 9.050 1.00 68.88 90 VAL A N 1
ATOM 725 C CA . VAL A 1 90 ? 10.973 -2.968 8.991 1.00 68.88 90 VAL A CA 1
ATOM 726 C C . VAL A 1 90 ? 11.002 -2.381 10.393 1.00 68.88 90 VAL A C 1
ATOM 728 O O . VAL A 1 90 ? 9.946 -2.166 10.975 1.00 68.88 90 VAL A O 1
ATOM 731 N N . ASP A 1 91 ? 12.199 -2.179 10.946 1.00 67.31 91 ASP A N 1
ATOM 732 C CA . ASP A 1 91 ? 12.396 -1.626 12.296 1.00 67.31 91 ASP A CA 1
ATOM 733 C C . ASP A 1 91 ? 11.524 -2.313 13.366 1.00 67.31 91 ASP A C 1
ATOM 735 O O . ASP A 1 91 ? 10.891 -1.674 14.198 1.00 67.31 91 ASP A O 1
ATOM 739 N N . GLU A 1 92 ? 11.462 -3.648 13.295 1.00 69.88 92 GLU A N 1
ATOM 740 C CA . GLU A 1 92 ? 10.649 -4.532 14.151 1.00 69.88 92 GLU A CA 1
ATOM 741 C C . GLU A 1 92 ? 9.122 -4.404 14.003 1.00 69.88 92 GLU A C 1
ATOM 743 O O . GLU A 1 92 ? 8.390 -5.208 14.582 1.00 69.88 92 GLU A O 1
ATOM 748 N N . LYS A 1 93 ? 8.627 -3.503 13.146 1.00 75.31 93 LYS A N 1
ATOM 749 C CA . LYS A 1 93 ? 7.205 -3.372 12.818 1.00 75.31 93 LYS A CA 1
ATOM 750 C C . LYS A 1 93 ? 6.837 -4.170 11.553 1.00 75.31 93 LYS A C 1
ATOM 752 O O . LYS A 1 93 ? 7.587 -4.152 10.567 1.00 75.31 93 LYS A O 1
ATOM 757 N N . PRO A 1 94 ? 5.703 -4.899 11.544 1.00 81.75 94 PRO A N 1
ATOM 758 C CA . PRO A 1 94 ? 5.199 -5.530 10.331 1.00 81.75 94 PRO A CA 1
ATOM 759 C C . PRO A 1 94 ? 4.699 -4.470 9.341 1.00 81.75 94 PRO A C 1
ATOM 761 O O . PRO A 1 94 ? 3.902 -3.594 9.680 1.00 81.75 94 PRO A O 1
ATOM 764 N N . LEU A 1 95 ? 5.186 -4.574 8.108 1.00 87.62 95 LEU A N 1
ATOM 765 C CA . LEU A 1 95 ? 4.872 -3.692 6.994 1.00 87.62 95 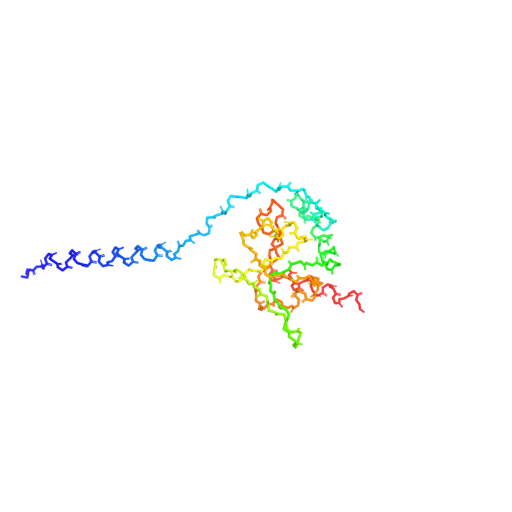LEU A CA 1
ATOM 766 C C . LEU A 1 95 ? 4.320 -4.523 5.840 1.00 87.62 95 LEU A C 1
ATOM 768 O O . LEU A 1 95 ? 4.977 -5.460 5.381 1.00 87.62 95 LEU A O 1
ATOM 772 N N . ILE A 1 96 ? 3.135 -4.185 5.351 1.00 92.75 96 ILE A N 1
ATOM 773 C CA . ILE A 1 96 ? 2.482 -4.925 4.275 1.00 92.75 96 ILE A CA 1
ATOM 774 C C . ILE A 1 96 ? 2.627 -4.141 2.968 1.00 92.75 96 ILE A C 1
ATOM 776 O O . ILE A 1 96 ? 2.030 -3.074 2.818 1.00 92.75 96 ILE A O 1
ATOM 780 N N . PRO A 1 97 ? 3.426 -4.636 2.012 1.00 93.75 97 PRO A N 1
ATOM 781 C CA . PRO A 1 97 ? 3.509 -4.037 0.690 1.00 93.75 97 PRO A CA 1
ATOM 782 C C . PRO A 1 97 ? 2.240 -4.338 -0.114 1.00 93.75 97 PRO A C 1
ATOM 784 O O . PRO A 1 97 ? 1.828 -5.493 -0.247 1.00 93.75 97 PRO A O 1
ATOM 787 N N . ALA A 1 98 ? 1.662 -3.299 -0.699 1.00 95.38 98 ALA A N 1
ATOM 788 C CA . ALA A 1 98 ? 0.561 -3.401 -1.643 1.00 95.38 98 ALA A CA 1
ATOM 789 C C . ALA A 1 98 ? 0.866 -2.560 -2.884 1.00 95.38 98 ALA A C 1
ATOM 791 O O . ALA A 1 98 ? 1.618 -1.584 -2.832 1.00 95.38 98 ALA A O 1
ATOM 792 N N . PHE A 1 99 ? 0.316 -2.962 -4.021 1.00 95.19 99 PHE A N 1
ATOM 793 C CA . PHE A 1 99 ? 0.644 -2.372 -5.312 1.00 95.19 99 PHE A CA 1
ATOM 794 C C . PHE A 1 99 ? -0.624 -1.965 -6.042 1.00 95.19 99 PHE A C 1
ATOM 796 O O . PHE A 1 99 ? -1.605 -2.704 -6.067 1.00 95.19 99 PHE A O 1
ATOM 803 N N . THR A 1 100 ? -0.597 -0.792 -6.660 1.00 95.06 100 THR A N 1
ATOM 804 C CA . THR A 1 100 ? -1.728 -0.259 -7.436 1.00 95.06 100 THR A CA 1
ATOM 805 C C . THR A 1 100 ? -1.768 -0.794 -8.865 1.00 95.06 100 THR A C 1
ATOM 807 O O . THR A 1 100 ? -2.736 -0.564 -9.582 1.00 95.06 100 THR A O 1
ATOM 810 N N . SER A 1 101 ? -0.717 -1.494 -9.295 1.00 92.69 101 SER A N 1
ATOM 811 C CA . SER A 1 101 ? -0.602 -2.100 -10.619 1.00 92.69 101 SER A CA 1
ATOM 812 C C . SER A 1 101 ? 0.410 -3.250 -10.618 1.00 92.69 101 SER A C 1
ATOM 814 O O . SER A 1 101 ? 1.278 -3.350 -9.740 1.00 92.69 101 SER A O 1
ATOM 816 N N . VAL A 1 102 ? 0.311 -4.133 -11.615 1.00 91.19 102 VAL A N 1
ATOM 817 C CA . VAL A 1 102 ? 1.253 -5.250 -11.793 1.00 91.19 102 VAL A CA 1
ATOM 818 C C . VAL A 1 102 ? 2.648 -4.726 -12.141 1.00 91.19 102 VAL A C 1
ATOM 820 O O . VAL A 1 102 ? 3.653 -5.308 -11.736 1.00 91.19 102 VAL A O 1
ATOM 823 N N . GLU A 1 103 ? 2.728 -3.603 -12.851 1.00 90.19 103 GLU A N 1
ATOM 824 C CA . GLU A 1 103 ? 3.964 -2.901 -13.185 1.00 90.19 1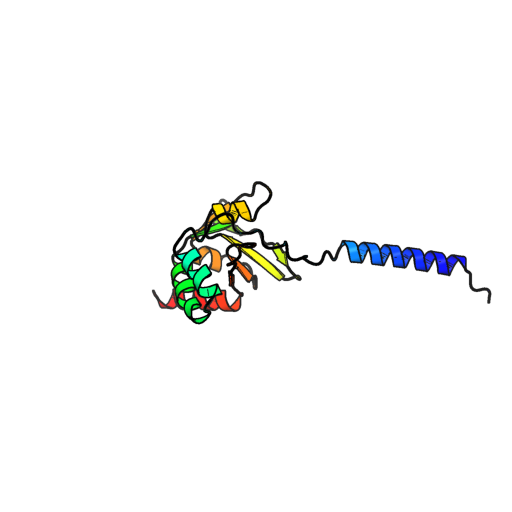03 GLU A CA 1
ATOM 825 C C . GLU A 1 103 ? 4.718 -2.501 -11.912 1.00 90.19 103 GLU A C 1
ATOM 827 O O . GLU A 1 103 ? 5.887 -2.859 -11.754 1.00 90.19 103 GLU A O 1
ATOM 832 N N . ARG A 1 104 ? 4.032 -1.853 -10.958 1.00 91.12 104 ARG A N 1
ATOM 833 C CA . ARG A 1 104 ? 4.611 -1.476 -9.656 1.00 91.12 104 ARG A CA 1
ATOM 834 C C . ARG A 1 104 ? 5.062 -2.695 -8.853 1.00 91.12 104 ARG A C 1
ATOM 836 O O . ARG A 1 104 ? 6.126 -2.665 -8.234 1.00 91.12 104 ARG A O 1
ATOM 843 N N . LEU A 1 105 ? 4.290 -3.781 -8.891 1.00 90.88 105 LEU A N 1
ATOM 844 C CA . LEU A 1 105 ? 4.657 -5.044 -8.250 1.00 90.88 105 LEU A CA 1
ATOM 845 C C . LEU A 1 105 ? 5.957 -5.609 -8.840 1.00 90.88 105 LEU A C 1
ATOM 847 O O . LEU A 1 105 ? 6.891 -5.909 -8.095 1.00 90.88 105 LEU A O 1
ATOM 851 N N . ARG A 1 106 ? 6.048 -5.698 -10.173 1.00 88.56 106 ARG A N 1
ATOM 852 C CA . ARG A 1 106 ? 7.222 -6.217 -10.896 1.00 88.56 106 ARG A CA 1
ATOM 853 C C . ARG A 1 106 ? 8.477 -5.379 -10.671 1.00 88.56 106 ARG A C 1
ATOM 855 O O . ARG A 1 106 ? 9.568 -5.933 -10.610 1.00 88.56 106 ARG A O 1
ATOM 862 N N . GLU A 1 107 ? 8.343 -4.062 -10.534 1.00 87.31 107 GLU A N 1
ATOM 863 C CA . GLU A 1 107 ? 9.472 -3.173 -10.235 1.00 87.31 107 GLU A CA 1
ATOM 864 C C . GLU A 1 107 ? 10.031 -3.372 -8.815 1.00 87.31 107 GLU A C 1
ATOM 866 O O . GLU A 1 107 ? 11.232 -3.175 -8.581 1.00 87.31 107 GLU A O 1
ATOM 871 N N . ALA A 1 108 ? 9.175 -3.755 -7.863 1.00 86.25 108 ALA A N 1
ATOM 872 C CA . ALA A 1 108 ? 9.534 -3.888 -6.455 1.00 86.25 108 ALA A CA 1
ATOM 873 C C . ALA A 1 108 ? 10.111 -5.264 -6.085 1.00 86.25 108 ALA A C 1
ATOM 875 O O . ALA A 1 108 ? 10.956 -5.347 -5.181 1.00 86.25 108 ALA A O 1
ATOM 876 N N . ILE A 1 109 ? 9.673 -6.334 -6.757 1.00 84.62 109 ILE A N 1
ATOM 877 C CA . ILE A 1 109 ? 10.159 -7.701 -6.526 1.00 84.62 109 ILE A CA 1
ATOM 878 C C . ILE A 1 109 ? 11.367 -8.022 -7.415 1.00 84.62 109 ILE A C 1
ATOM 880 O O . ILE A 1 109 ? 11.525 -7.496 -8.510 1.00 84.62 109 ILE A O 1
ATOM 884 N N . THR A 1 110 ? 12.261 -8.883 -6.931 1.00 81.62 110 THR A N 1
ATOM 885 C CA . THR A 1 110 ? 13.455 -9.321 -7.685 1.00 81.62 110 THR A CA 1
ATOM 886 C C . THR A 1 110 ? 13.361 -10.763 -8.173 1.00 81.62 110 THR A C 1
ATOM 888 O O . THR A 1 110 ? 14.230 -11.213 -8.910 1.00 81.62 110 THR A O 1
ATOM 891 N N . HIS A 1 111 ? 12.339 -11.487 -7.729 1.00 82.12 111 HIS A N 1
ATOM 892 C CA . HIS A 1 111 ? 12.059 -12.876 -8.070 1.00 82.12 111 HIS A CA 1
ATOM 893 C C . HIS A 1 111 ? 10.554 -13.017 -8.275 1.00 82.12 111 HIS A C 1
ATOM 895 O O . HIS A 1 111 ? 9.796 -12.153 -7.833 1.00 82.12 111 HIS A O 1
ATOM 901 N N . GLU A 1 112 ? 10.134 -14.090 -8.934 1.00 81.38 112 GLU A N 1
ATOM 902 C CA . GLU A 1 112 ? 8.720 -14.403 -9.098 1.00 81.38 112 GLU A CA 1
ATOM 903 C C . GLU A 1 112 ? 8.073 -14.668 -7.731 1.00 81.38 112 GLU A C 1
ATOM 905 O O . GLU A 1 112 ? 8.600 -15.414 -6.907 1.00 81.38 112 GLU A O 1
ATOM 910 N N . GLU A 1 113 ? 6.950 -14.003 -7.476 1.00 84.19 113 GLU A N 1
ATOM 911 C CA . GLU A 1 113 ? 6.210 -14.069 -6.219 1.00 84.19 113 GLU A CA 1
ATOM 912 C C . GLU A 1 113 ? 4.731 -14.259 -6.544 1.00 84.19 113 GLU A C 1
ATOM 914 O O . GLU A 1 113 ? 4.200 -13.626 -7.461 1.00 84.19 113 GLU A O 1
ATOM 919 N N . HIS A 1 114 ? 4.050 -15.107 -5.773 1.00 89.44 114 HIS A N 1
ATOM 920 C CA . HIS A 1 114 ? 2.601 -15.226 -5.875 1.00 89.44 114 HIS A CA 1
ATOM 921 C C . HIS A 1 114 ? 1.935 -13.954 -5.350 1.00 89.44 114 HIS A C 1
ATOM 923 O O . HIS A 1 114 ? 2.247 -13.463 -4.259 1.00 89.44 114 HIS A O 1
ATOM 929 N N . TYR A 1 115 ? 0.992 -13.442 -6.130 1.00 92.81 115 TYR A N 1
ATOM 930 C CA . TYR A 1 115 ? 0.185 -12.292 -5.768 1.00 92.81 115 TYR A CA 1
ATOM 931 C C . TYR A 1 115 ? -1.277 -12.547 -6.097 1.00 92.81 115 TYR A C 1
ATOM 933 O O . TYR A 1 115 ? -1.615 -13.371 -6.950 1.00 92.81 115 TYR A O 1
ATOM 941 N N . ILE A 1 116 ? -2.138 -11.818 -5.403 1.00 94.06 116 ILE A N 1
ATOM 942 C CA . ILE A 1 116 ? -3.578 -11.818 -5.619 1.00 94.06 116 ILE A CA 1
ATOM 943 C C . ILE A 1 116 ? -4.036 -10.391 -5.885 1.00 94.06 116 ILE A C 1
ATOM 945 O O . ILE A 1 116 ? -3.465 -9.437 -5.354 1.00 94.06 116 ILE A O 1
ATOM 949 N N . GLU A 1 117 ? -5.071 -10.257 -6.702 1.00 95.19 117 GLU A N 1
ATOM 950 C CA . GLU A 1 117 ? -5.792 -9.004 -6.883 1.00 95.19 117 GLU A CA 1
ATOM 951 C C . GLU A 1 117 ? -7.024 -9.004 -5.975 1.00 95.19 117 GLU A C 1
ATOM 953 O O . GLU A 1 117 ? -7.882 -9.887 -6.065 1.00 95.19 117 GLU A O 1
ATOM 958 N N . ILE A 1 118 ? -7.127 -8.006 -5.106 1.00 94.75 118 ILE A N 1
ATOM 959 C CA . ILE A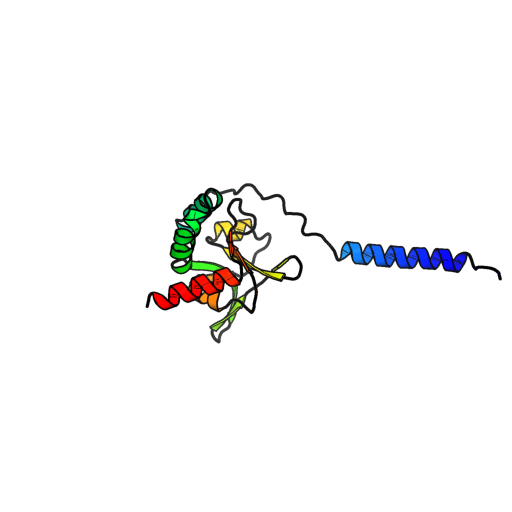 1 118 ? -8.149 -7.928 -4.062 1.00 94.75 118 ILE A CA 1
ATOM 960 C C . ILE A 1 118 ? -8.725 -6.514 -3.990 1.00 94.75 118 ILE A C 1
ATOM 962 O O . ILE A 1 118 ? -8.026 -5.541 -4.265 1.00 94.75 118 ILE A O 1
ATOM 966 N N . ASP A 1 119 ? -10.007 -6.385 -3.654 1.00 94.81 119 ASP A N 1
ATOM 967 C CA . ASP A 1 119 ? -10.599 -5.078 -3.378 1.00 94.81 119 ASP A CA 1
ATOM 968 C C . ASP A 1 119 ? -9.954 -4.453 -2.137 1.00 94.81 119 ASP A C 1
ATOM 970 O O . ASP A 1 119 ? -9.661 -5.137 -1.149 1.00 94.81 119 ASP A O 1
ATOM 974 N N . THR A 1 120 ? -9.718 -3.143 -2.179 1.00 95.00 120 THR A N 1
ATOM 975 C CA . THR A 1 120 ? -8.971 -2.483 -1.108 1.00 95.00 120 THR A CA 1
ATOM 976 C C . THR A 1 120 ? -9.656 -2.618 0.248 1.00 95.00 120 THR A C 1
ATOM 978 O O . THR A 1 120 ? -8.979 -2.813 1.250 1.00 95.00 120 THR A O 1
ATOM 981 N N . VAL A 1 121 ? -10.988 -2.571 0.304 1.00 94.06 121 VAL A N 1
ATOM 982 C CA . VAL A 1 121 ? -11.725 -2.679 1.572 1.00 94.06 121 VAL A CA 1
ATOM 983 C C . VAL A 1 121 ? -11.506 -4.047 2.224 1.00 94.06 121 VAL A C 1
ATOM 985 O O . VAL A 1 121 ? -11.179 -4.110 3.410 1.00 94.06 121 VAL A O 1
ATOM 988 N N . THR A 1 122 ? -11.636 -5.145 1.475 1.00 93.06 122 THR A N 1
ATOM 989 C CA . THR A 1 122 ? -11.363 -6.494 1.993 1.00 93.06 122 THR A CA 1
ATOM 990 C C . THR A 1 122 ? -9.896 -6.659 2.357 1.00 93.06 122 THR A C 1
ATOM 992 O O . THR A 1 122 ? -9.593 -7.225 3.409 1.00 93.06 122 THR A O 1
ATOM 995 N N . PHE A 1 123 ? -8.980 -6.117 1.550 1.00 94.44 123 PHE A N 1
ATOM 996 C CA . PHE A 1 123 ? -7.560 -6.106 1.886 1.00 94.44 123 PHE A CA 1
ATOM 997 C C . PHE A 1 123 ? -7.299 -5.417 3.226 1.00 94.44 123 PHE A C 1
ATOM 999 O O . PHE A 1 123 ? -6.732 -6.048 4.115 1.00 94.44 123 PHE A O 1
ATOM 1006 N N . LEU A 1 124 ? -7.757 -4.176 3.403 1.00 93.50 124 LEU A N 1
ATOM 1007 C CA . LEU A 1 124 ? -7.543 -3.406 4.628 1.00 93.50 124 LEU A CA 1
ATOM 1008 C C . LEU A 1 124 ? -8.144 -4.108 5.856 1.00 93.50 124 LEU A C 1
ATOM 1010 O O . LEU A 1 124 ? -7.517 -4.135 6.911 1.00 93.50 124 LEU A O 1
ATOM 1014 N N . LYS A 1 125 ? -9.307 -4.760 5.712 1.00 92.00 125 LYS A N 1
ATOM 1015 C CA . LYS A 1 125 ? -9.923 -5.587 6.771 1.00 92.00 125 LYS A CA 1
ATOM 1016 C C . LYS A 1 125 ? -9.135 -6.861 7.095 1.00 92.00 125 LYS A C 1
ATOM 1018 O O . LYS A 1 125 ? -9.265 -7.390 8.194 1.00 92.00 125 LYS A O 1
ATOM 1023 N N . SER A 1 126 ? -8.350 -7.373 6.148 1.00 90.69 126 SER A N 1
ATOM 1024 C CA . SER A 1 126 ? -7.540 -8.588 6.317 1.00 90.69 126 SER A CA 1
ATOM 1025 C C . SER A 1 126 ? -6.166 -8.337 6.946 1.00 90.69 126 SER A C 1
ATOM 1027 O O . SER A 1 126 ? -5.425 -9.288 7.202 1.00 90.69 126 SER A O 1
ATOM 1029 N N . ILE A 1 127 ? -5.814 -7.074 7.200 1.00 90.88 127 ILE A N 1
ATOM 1030 C CA . ILE A 1 127 ? -4.529 -6.697 7.785 1.00 90.88 127 ILE A CA 1
ATOM 1031 C C . ILE A 1 127 ? -4.453 -7.187 9.240 1.00 90.88 127 ILE A C 1
ATOM 1033 O O . ILE A 1 127 ? -5.304 -6.833 10.055 1.00 90.88 127 ILE A O 1
ATOM 1037 N N . PRO A 1 128 ? -3.437 -7.989 9.604 1.00 83.56 128 PRO A N 1
ATOM 1038 C CA . PRO A 1 128 ? -3.280 -8.478 10.964 1.00 83.56 128 PRO A CA 1
ATOM 1039 C C . PRO A 1 128 ? -2.733 -7.397 11.907 1.00 83.56 128 PRO A C 1
ATOM 1041 O O . PRO A 1 128 ? -1.651 -6.846 11.678 1.00 83.56 128 PRO A O 1
ATOM 1044 N N . GLY A 1 129 ? -3.439 -7.177 13.020 1.00 85.12 129 GLY A N 1
ATOM 1045 C CA . GLY A 1 129 ? -2.995 -6.328 14.132 1.00 85.12 129 GLY A CA 1
ATOM 1046 C C . GLY A 1 129 ? -2.662 -4.894 13.711 1.00 85.12 129 GLY A C 1
ATOM 1047 O O . GLY A 1 129 ? -3.322 -4.321 12.848 1.00 85.12 129 GLY A O 1
ATOM 1048 N N . ASP A 1 130 ? -1.589 -4.346 14.285 1.00 85.88 130 ASP A N 1
ATOM 1049 C CA . ASP A 1 130 ? -1.178 -2.943 14.105 1.00 85.88 130 ASP A CA 1
ATOM 1050 C C . ASP A 1 130 ? -0.208 -2.740 12.925 1.00 85.88 130 ASP A C 1
ATOM 1052 O O . ASP A 1 130 ? 0.683 -1.880 12.958 1.00 85.88 130 ASP A O 1
ATOM 1056 N N . SER A 1 131 ? -0.325 -3.581 11.893 1.00 89.00 131 SER A N 1
ATOM 1057 C CA . SER A 1 131 ? 0.556 -3.522 10.724 1.00 89.00 131 SER A CA 1
ATOM 1058 C C . SER A 1 131 ? 0.289 -2.265 9.895 1.00 89.00 131 SER A C 1
ATOM 1060 O O . SER A 1 131 ? -0.861 -1.901 9.650 1.00 89.00 131 SER A O 1
ATOM 1062 N N . ASP A 1 132 ? 1.362 -1.632 9.422 1.00 92.00 132 ASP A N 1
ATOM 1063 C CA . ASP A 1 132 ? 1.266 -0.535 8.456 1.00 92.00 132 ASP A CA 1
ATOM 1064 C C . ASP A 1 132 ? 1.235 -1.097 7.029 1.00 92.00 132 ASP A C 1
ATOM 1066 O O . ASP A 1 132 ? 1.742 -2.191 6.762 1.00 92.00 132 ASP A O 1
ATOM 1070 N N . VAL A 1 133 ? 0.696 -0.322 6.092 1.00 93.19 133 VAL A N 1
ATOM 1071 C CA . VAL A 1 133 ? 0.722 -0.642 4.659 1.00 93.19 133 VAL A CA 1
ATOM 1072 C C . VAL A 1 133 ? 1.613 0.347 3.935 1.00 93.19 133 VAL A C 1
ATOM 1074 O O . VAL A 1 133 ? 1.621 1.534 4.250 1.00 93.19 133 VAL A O 1
ATOM 1077 N N . VAL A 1 134 ? 2.335 -0.127 2.923 1.00 93.19 134 VAL A N 1
ATOM 1078 C CA . VAL A 1 134 ? 3.008 0.756 1.966 1.00 93.19 134 VAL A CA 1
ATOM 1079 C C . VAL A 1 134 ? 2.518 0.446 0.572 1.00 93.19 134 VAL A C 1
ATOM 1081 O O . VAL A 1 134 ? 2.711 -0.663 0.071 1.00 93.19 134 VAL A O 1
ATOM 1084 N N . LEU A 1 135 ? 1.912 1.450 -0.050 1.00 93.88 135 LEU A N 1
ATOM 1085 C CA . LEU A 1 135 ? 1.533 1.427 -1.450 1.00 93.88 135 LEU A CA 1
ATOM 1086 C C . LEU A 1 135 ? 2.749 1.747 -2.315 1.00 93.88 135 LEU A C 1
ATOM 1088 O O . LEU A 1 135 ? 3.446 2.737 -2.087 1.00 93.88 135 LEU A O 1
ATOM 1092 N N . ASN A 1 136 ? 2.978 0.908 -3.324 1.00 92.62 136 ASN A N 1
ATOM 1093 C CA . ASN A 1 136 ? 4.050 1.043 -4.312 1.00 92.62 136 ASN A CA 1
ATOM 1094 C C . ASN A 1 136 ? 5.440 1.234 -3.679 1.00 92.62 136 ASN A C 1
ATOM 1096 O O . ASN A 1 136 ? 6.131 2.220 -3.957 1.00 92.62 136 ASN A O 1
ATOM 1100 N N . PRO A 1 137 ? 5.891 0.303 -2.820 1.00 90.19 137 PRO A N 1
ATOM 1101 C CA . PRO A 1 137 ? 7.199 0.406 -2.191 1.00 90.19 137 PRO A CA 1
ATOM 1102 C C . PRO A 1 137 ? 8.318 0.524 -3.234 1.00 90.19 137 PRO A C 1
ATOM 1104 O O . PRO A 1 137 ? 8.322 -0.161 -4.255 1.00 90.19 137 PRO A O 1
ATOM 1107 N N . ASN A 1 138 ? 9.322 1.346 -2.920 1.00 84.94 138 ASN A N 1
ATOM 1108 C CA . ASN A 1 138 ? 10.439 1.744 -3.791 1.00 84.94 138 ASN A CA 1
ATOM 1109 C C . ASN A 1 138 ? 10.092 2.726 -4.922 1.00 84.94 138 ASN A C 1
ATOM 1111 O O . ASN A 1 138 ? 11.030 3.181 -5.581 1.00 84.94 138 ASN A O 1
ATOM 1115 N N . SER A 1 139 ? 8.818 3.094 -5.103 1.00 85.44 139 SER A N 1
ATOM 1116 C CA . SER A 1 139 ? 8.427 4.155 -6.036 1.00 85.44 139 SER A CA 1
ATOM 1117 C C . SER A 1 139 ? 8.782 5.552 -5.509 1.00 85.44 139 SER A C 1
ATOM 1119 O O . SER A 1 139 ? 8.902 5.760 -4.294 1.00 85.44 139 SER A O 1
ATOM 1121 N N . ARG A 1 140 ? 8.922 6.551 -6.397 1.00 83.12 140 ARG A N 1
ATOM 1122 C CA . ARG A 1 140 ? 9.108 7.959 -5.986 1.00 83.12 140 ARG A CA 1
ATOM 1123 C C . ARG A 1 140 ? 7.897 8.528 -5.237 1.00 83.12 140 ARG A C 1
ATOM 1125 O O . ARG A 1 140 ? 8.080 9.459 -4.457 1.00 83.12 140 ARG A O 1
ATOM 1132 N N . PHE A 1 141 ? 6.710 7.965 -5.464 1.00 84.25 141 PHE A N 1
ATOM 1133 C CA . PHE A 1 141 ? 5.440 8.354 -4.847 1.00 84.25 141 PHE A CA 1
ATOM 1134 C C . PHE A 1 141 ? 4.871 7.233 -3.963 1.00 84.25 141 PHE A C 1
ATOM 1136 O O . PHE A 1 141 ? 3.665 7.038 -3.895 1.00 84.25 141 PHE A O 1
ATOM 1143 N N . ALA A 1 142 ? 5.729 6.465 -3.285 1.00 89.38 142 ALA A N 1
ATOM 1144 C CA . ALA A 1 142 ? 5.256 5.503 -2.292 1.00 89.38 142 ALA A CA 1
ATOM 1145 C C . ALA A 1 142 ? 4.417 6.209 -1.210 1.00 89.38 142 ALA A C 1
ATOM 1147 O O . ALA A 1 142 ? 4.822 7.260 -0.707 1.00 89.38 142 ALA A O 1
ATOM 1148 N N . LEU A 1 143 ? 3.281 5.614 -0.844 1.00 91.00 143 LEU A N 1
ATOM 1149 C CA . LEU A 1 143 ? 2.401 6.126 0.207 1.00 91.00 143 LEU A CA 1
ATOM 1150 C C . LEU A 1 143 ? 2.369 5.138 1.368 1.00 91.00 143 LEU A C 1
ATOM 1152 O O . LEU A 1 143 ? 2.003 3.977 1.190 1.00 91.00 143 LEU A O 1
ATOM 1156 N N . GLU A 1 144 ? 2.757 5.601 2.551 1.00 91.44 144 GLU A N 1
ATOM 1157 C CA . GLU A 1 144 ? 2.600 4.831 3.781 1.00 91.44 144 GLU A CA 1
ATOM 1158 C C . GLU A 1 144 ? 1.227 5.120 4.382 1.00 91.44 144 GLU A C 1
ATOM 1160 O O . GLU A 1 144 ? 0.864 6.279 4.549 1.00 91.44 144 GLU A O 1
ATOM 1165 N N . LEU A 1 145 ? 0.493 4.066 4.724 1.00 91.69 145 LEU A N 1
ATOM 1166 C CA . LEU A 1 145 ? -0.744 4.136 5.488 1.00 91.69 145 LEU A CA 1
ATOM 1167 C C . LEU A 1 145 ? -0.457 3.551 6.863 1.00 91.69 145 LEU A C 1
ATOM 1169 O O . LEU A 1 145 ? -0.197 2.349 7.005 1.00 91.69 145 LEU A O 1
ATOM 1173 N N . LYS A 1 146 ? -0.472 4.405 7.883 1.00 91.19 146 LYS A N 1
ATOM 1174 C CA . LYS A 1 146 ? -0.333 3.956 9.267 1.00 91.19 146 LYS A CA 1
ATOM 1175 C C . LYS A 1 146 ? -1.595 3.233 9.703 1.00 91.19 146 LYS A C 1
ATOM 1177 O O . LYS A 1 146 ? -2.690 3.565 9.257 1.00 91.19 146 LYS A O 1
ATOM 1182 N N . HIS A 1 147 ? -1.460 2.298 10.640 1.00 90.12 147 HIS A N 1
ATOM 1183 C CA . HIS A 1 147 ? -2.607 1.570 11.194 1.00 90.12 147 HIS A CA 1
ATOM 1184 C C . HIS A 1 147 ? -3.785 2.491 11.583 1.00 90.12 147 HIS A C 1
ATOM 1186 O O . HIS A 1 147 ? -4.922 2.244 11.195 1.00 90.12 147 HIS A O 1
ATOM 1192 N N . GLY A 1 148 ? -3.515 3.613 12.262 1.00 89.81 148 GLY A N 1
ATOM 1193 C CA . GLY A 1 148 ? -4.562 4.574 12.634 1.00 89.81 148 GLY A CA 1
ATOM 1194 C C . GLY A 1 148 ? -5.258 5.259 11.448 1.00 89.81 148 GLY A C 1
ATOM 1195 O O . GLY A 1 148 ? -6.413 5.649 11.568 1.00 89.81 148 GLY A O 1
ATOM 1196 N N . GLU A 1 149 ? -4.592 5.400 10.301 1.00 90.12 149 GLU A N 1
ATOM 1197 C CA . GLU A 1 149 ? -5.201 5.919 9.067 1.00 90.12 149 GLU A CA 1
ATOM 1198 C C . GLU A 1 149 ? -6.053 4.849 8.390 1.00 90.12 149 GLU A C 1
ATOM 1200 O O . GLU A 1 149 ? -7.152 5.140 7.932 1.00 90.12 149 GLU A O 1
ATOM 1205 N N . ILE A 1 150 ? -5.588 3.597 8.397 1.00 91.38 150 ILE A N 1
ATOM 1206 C CA . ILE A 1 150 ? -6.340 2.449 7.879 1.00 91.38 150 ILE A CA 1
ATOM 1207 C C . ILE A 1 150 ? -7.676 2.311 8.615 1.00 91.38 150 ILE A C 1
ATOM 1209 O O . ILE A 1 150 ? -8.713 2.149 7.972 1.00 91.38 150 ILE A O 1
ATOM 1213 N N . VAL A 1 151 ? -7.665 2.424 9.948 1.00 90.81 151 VAL A N 1
ATOM 1214 C CA . VAL A 1 151 ? -8.886 2.387 10.766 1.00 90.81 151 VAL A CA 1
ATOM 1215 C C . VAL A 1 151 ? -9.845 3.507 10.362 1.00 90.81 151 VAL A C 1
ATOM 1217 O O . VAL A 1 151 ? -11.006 3.224 10.080 1.00 90.81 151 VAL A O 1
ATOM 1220 N N . LYS A 1 152 ? -9.359 4.748 10.236 1.00 89.31 152 LYS A N 1
ATOM 1221 C CA . LYS A 1 152 ? -10.187 5.891 9.812 1.00 89.31 152 LYS A CA 1
ATOM 1222 C C . LYS A 1 152 ? -10.810 5.686 8.431 1.00 89.31 152 LYS A C 1
ATOM 1224 O O . LYS A 1 152 ? -12.008 5.883 8.271 1.00 89.31 152 LYS A O 1
ATOM 1229 N N . VAL A 1 153 ? -10.025 5.231 7.453 1.00 89.12 153 VAL A N 1
ATOM 1230 C CA . VAL A 1 153 ? -10.513 4.954 6.091 1.00 89.12 153 VAL A CA 1
ATOM 1231 C C . VAL A 1 153 ? -11.609 3.879 6.104 1.00 89.12 153 VAL A C 1
ATOM 1233 O O . VAL A 1 153 ? -12.614 3.993 5.398 1.00 89.12 153 VAL A O 1
ATOM 1236 N N . LEU A 1 154 ? -11.449 2.834 6.923 1.00 89.94 154 LEU A N 1
ATOM 1237 C CA . LEU A 1 154 ? -12.458 1.785 7.078 1.00 89.94 154 LEU A CA 1
ATOM 1238 C C . LEU A 1 154 ? -13.729 2.282 7.785 1.00 89.94 154 LEU A C 1
ATOM 1240 O O . LEU A 1 154 ? -14.826 1.889 7.388 1.00 89.94 154 LEU A O 1
ATOM 1244 N N . GLU A 1 155 ? -13.602 3.134 8.803 1.00 88.31 155 GLU A N 1
ATOM 1245 C CA . GLU A 1 155 ? -14.736 3.756 9.498 1.00 88.31 155 GLU A CA 1
ATOM 1246 C C . GLU A 1 155 ? -15.540 4.664 8.561 1.00 88.31 155 GLU A C 1
ATOM 1248 O O . GLU A 1 155 ? -16.753 4.498 8.446 1.00 88.31 155 GLU A O 1
ATOM 1253 N N . GLU A 1 156 ? -14.872 5.552 7.821 1.00 81.69 156 GLU A N 1
ATOM 1254 C CA . GLU A 1 156 ? -15.505 6.443 6.838 1.00 81.69 156 GLU A CA 1
ATOM 1255 C C . GLU A 1 156 ? -16.270 5.658 5.762 1.00 81.69 156 GLU A C 1
ATOM 1257 O O . GLU A 1 156 ? -17.390 6.023 5.399 1.00 81.69 156 GLU A O 1
ATOM 1262 N N . THR A 1 157 ? -15.717 4.524 5.317 1.00 78.62 157 THR A N 1
ATOM 1263 C CA . THR A 1 157 ? -16.376 3.638 4.345 1.00 78.62 157 THR A CA 1
ATOM 1264 C C . THR A 1 157 ? -17.662 3.018 4.905 1.00 78.62 157 THR A C 1
ATOM 1266 O O . THR A 1 157 ? -18.643 2.870 4.178 1.00 78.62 157 THR A O 1
ATOM 1269 N N . ASN A 1 158 ? -17.687 2.655 6.192 1.00 74.00 158 ASN A N 1
ATOM 1270 C CA . ASN A 1 158 ? -18.865 2.048 6.821 1.00 74.00 158 ASN A CA 1
ATOM 1271 C C . ASN A 1 158 ? -20.011 3.053 7.044 1.00 74.00 158 ASN A C 1
ATOM 1273 O O . ASN A 1 158 ? -21.144 2.624 7.216 1.00 74.00 158 ASN A O 1
ATOM 1277 N N . HIS A 1 159 ? -19.737 4.362 7.040 1.00 63.50 159 HIS A N 1
ATOM 1278 C CA . HIS A 1 159 ? -20.756 5.412 7.172 1.00 63.50 159 HIS A CA 1
ATOM 1279 C C . HIS A 1 159 ? -21.386 5.846 5.835 1.00 63.50 159 HIS A C 1
ATOM 1281 O O . HIS A 1 159 ? -22.320 6.646 5.833 1.00 63.50 159 HIS A O 1
ATOM 1287 N N . GLN A 1 160 ? -20.882 5.349 4.700 1.00 53.53 160 GLN A N 1
ATOM 1288 C CA . GLN A 1 160 ? -21.396 5.663 3.360 1.00 53.53 160 GLN A CA 1
ATOM 1289 C C . GLN A 1 160 ? -22.452 4.669 2.838 1.00 53.53 160 GLN A C 1
ATOM 1291 O O . GLN A 1 160 ? -22.970 4.875 1.738 1.00 53.53 160 GLN A O 1
ATOM 1296 N N . TYR A 1 161 ? -22.796 3.640 3.618 1.00 43.78 161 TYR A N 1
ATOM 1297 C CA . TYR A 1 161 ? -23.839 2.642 3.336 1.00 43.78 161 TYR A CA 1
ATOM 1298 C C . TYR A 1 161 ? -24.788 2.500 4.527 1.00 43.78 161 TYR A C 1
ATOM 1300 O O . TYR A 1 161 ? -25.954 2.116 4.285 1.00 43.78 161 TYR A O 1
#

pLDDT: mean 78.88, std 16.02, range [37.56, 96.25]

Secondary structure (DSSP, 8-state):
----HHHHHHHHHHHHHHHHHHHHH--------PPPPSS---SHHHHHHHHHTT-GGGHHHHHHHHHHSEEEEEEEE-TT--EEE--EEETTEEEEEEESSHHHHHHH-SS---EEEEEHHHHHHT--TT-EEEESTTSTT-EEE-HHHHHHHHHHHHT--